Protein AF-A0ABD1YZL8-F1 (afdb_monomer_lite)

Radius of gyration: 19.8 Å; chains: 1; bounding box: 49×31×46 Å

Secondary structure (DSSP, 8-state):
-HHHHHHHHTHHHHHHHHHTT--S-SEEEE---GGGGGS-GGG-EETTTTEEHHHHSEEEE-S-HHHHHHHHHHHHHHHH-GGG--EEEEEEESS-STTPPP-HHHHHHHHHHHHHHT--EEEETTS-HHHHHHHHHH-SEEEEES-----

Structure (mmCIF, N/CA/C/O backbone):
data_AF-A0ABD1YZL8-F1
#
_entry.id   AF-A0ABD1YZL8-F1
#
loop_
_atom_site.group_PDB
_atom_site.id
_atom_site.type_symbol
_atom_site.label_atom_id
_atom_site.label_alt_id
_atom_site.label_comp_id
_atom_site.label_asym_id
_atom_site.label_entity_id
_atom_site.label_seq_id
_atom_site.pdbx_PDB_ins_code
_atom_site.Cartn_x
_atom_site.Cartn_y
_atom_site.Cartn_z
_atom_site.occupancy
_atom_site.B_iso_or_equiv
_atom_site.auth_seq_id
_atom_site.auth_comp_id
_atom_site.auth_asym_id
_atom_site.auth_atom_id
_atom_site.pdbx_PDB_model_num
ATOM 1 N N . MET A 1 1 ? 2.917 -6.423 23.281 1.00 80.50 1 MET A N 1
ATOM 2 C CA . MET A 1 1 ? 3.261 -5.092 22.723 1.00 80.50 1 MET A CA 1
ATOM 3 C C . MET A 1 1 ? 2.161 -4.547 21.812 1.00 80.50 1 MET A C 1
ATOM 5 O O . MET A 1 1 ? 1.632 -3.489 22.121 1.00 80.50 1 MET A O 1
ATOM 9 N N . LEU A 1 2 ? 1.766 -5.248 20.737 1.00 86.62 2 LEU A N 1
ATOM 10 C CA . LEU A 1 2 ? 0.727 -4.754 19.812 1.00 86.62 2 LEU A CA 1
ATOM 11 C C . LEU A 1 2 ? -0.663 -4.626 20.454 1.00 86.62 2 LEU A C 1
ATOM 13 O O . LEU A 1 2 ? -1.352 -3.649 20.176 1.00 86.62 2 LEU A O 1
ATOM 17 N N . THR A 1 3 ? -1.043 -5.517 21.379 1.00 91.12 3 THR A N 1
ATOM 18 C CA . THR A 1 3 ? -2.280 -5.328 22.155 1.00 91.12 3 THR A CA 1
ATOM 19 C C . THR A 1 3 ? -2.231 -4.071 23.021 1.00 91.12 3 THR A C 1
ATOM 21 O O . THR A 1 3 ? -3.179 -3.295 23.067 1.00 91.12 3 THR A O 1
ATOM 24 N N . THR A 1 4 ? -1.106 -3.827 23.698 1.00 93.75 4 THR A N 1
ATOM 25 C CA . THR A 1 4 ? -0.925 -2.631 24.529 1.00 93.75 4 THR A CA 1
ATOM 26 C C . THR A 1 4 ? -1.099 -1.367 23.690 1.00 93.75 4 THR A C 1
ATOM 28 O O . THR A 1 4 ? -1.821 -0.459 24.090 1.00 93.75 4 THR A O 1
ATOM 31 N N . LEU A 1 5 ? -0.510 -1.336 22.490 1.00 94.00 5 LEU A N 1
ATOM 32 C CA . LEU A 1 5 ? -0.675 -0.228 21.549 1.00 94.00 5 LEU A CA 1
ATOM 33 C C . LEU A 1 5 ? -2.118 -0.099 21.046 1.00 94.00 5 LEU A C 1
ATOM 35 O O . LEU A 1 5 ? -2.614 1.018 20.951 1.00 94.00 5 LEU A O 1
ATOM 39 N N . HIS A 1 6 ? -2.826 -1.203 20.791 1.00 95.00 6 HIS A N 1
ATOM 40 C CA . HIS A 1 6 ? -4.254 -1.153 20.464 1.00 95.00 6 HIS A CA 1
ATOM 41 C C . HIS A 1 6 ? -5.067 -0.505 21.600 1.00 95.00 6 HIS A C 1
ATOM 43 O O . HIS A 1 6 ? -5.866 0.404 21.361 1.00 95.00 6 HIS A O 1
ATOM 49 N N . THR A 1 7 ? -4.824 -0.914 22.847 1.00 94.62 7 THR A N 1
ATOM 50 C CA . THR A 1 7 ? -5.496 -0.359 24.031 1.00 94.62 7 THR A CA 1
ATOM 51 C C . THR A 1 7 ? -5.186 1.121 24.237 1.00 94.62 7 THR A C 1
ATOM 53 O O . THR A 1 7 ? -6.069 1.864 24.650 1.00 94.62 7 THR A O 1
ATOM 56 N N . LEU A 1 8 ? -3.967 1.566 23.934 1.00 94.25 8 LEU A N 1
ATOM 57 C CA . LEU A 1 8 ? -3.575 2.969 24.088 1.00 94.25 8 LEU A CA 1
ATOM 58 C C . LEU A 1 8 ? -4.061 3.861 22.939 1.00 94.25 8 LEU A C 1
ATOM 60 O O . LEU A 1 8 ? -4.413 5.012 23.174 1.00 94.25 8 LEU A O 1
ATOM 64 N N . LEU A 1 9 ? -4.074 3.357 21.703 1.00 93.75 9 LEU A N 1
ATOM 65 C CA . LEU A 1 9 ? -4.285 4.183 20.507 1.00 93.75 9 LEU A CA 1
ATOM 66 C C . LEU A 1 9 ? -5.695 4.052 19.924 1.00 93.75 9 LEU A C 1
ATOM 68 O O . LEU A 1 9 ? -6.264 5.035 19.457 1.00 93.75 9 LEU A O 1
ATOM 72 N N . VAL A 1 10 ? -6.273 2.849 19.939 1.00 93.69 10 VAL A N 1
ATOM 73 C CA . VAL A 1 10 ? -7.535 2.553 19.240 1.00 93.69 10 VAL A CA 1
ATOM 74 C C . VAL A 1 10 ? -8.722 2.591 20.193 1.00 93.69 10 VAL A C 1
ATOM 76 O O . VAL A 1 10 ? -9.759 3.162 19.855 1.00 93.69 10 VAL A O 1
ATOM 79 N N . LYS A 1 11 ? -8.590 2.023 21.399 1.00 92.75 11 LYS A N 1
ATOM 80 C CA . LYS A 1 11 ? -9.693 1.978 22.374 1.00 92.75 11 LYS A CA 1
ATOM 81 C C . LYS A 1 11 ? -10.217 3.377 22.753 1.00 92.75 11 LYS A C 1
ATOM 83 O O . LYS A 1 11 ? -11.427 3.573 22.630 1.00 92.75 11 LYS A O 1
ATOM 88 N N . PRO A 1 12 ? -9.374 4.374 23.095 1.00 94.69 12 PRO A N 1
ATOM 89 C CA . PRO A 1 12 ? -9.865 5.707 23.453 1.00 94.69 12 PRO A CA 1
ATOM 90 C C . PRO A 1 12 ? -10.543 6.404 22.270 1.00 94.69 12 PRO A C 1
ATOM 92 O O . PRO A 1 12 ? -11.559 7.077 22.437 1.00 94.69 12 PRO A O 1
ATOM 95 N N . ALA A 1 13 ? -10.030 6.194 21.054 1.00 93.50 13 ALA A N 1
ATOM 96 C CA . ALA A 1 13 ? -10.638 6.721 19.839 1.00 93.50 13 ALA A CA 1
ATOM 97 C C . ALA A 1 13 ? -12.008 6.079 19.563 1.00 93.50 13 ALA A C 1
ATOM 99 O O . ALA A 1 13 ? -12.971 6.795 19.301 1.00 93.50 13 ALA A O 1
ATOM 100 N N . LYS A 1 14 ? -12.137 4.747 19.686 1.00 91.75 14 LYS A N 1
ATOM 101 C CA . LYS A 1 14 ? -13.424 4.031 19.572 1.00 91.75 14 LYS A CA 1
ATOM 102 C C . LYS A 1 14 ? -14.437 4.558 20.599 1.00 91.75 14 LYS A C 1
ATOM 104 O O . LYS A 1 14 ? -15.598 4.772 20.258 1.00 91.75 14 LYS A O 1
ATOM 109 N N . GLU A 1 15 ? -14.015 4.780 21.842 1.00 93.25 15 GLU A N 1
ATOM 110 C CA . GLU A 1 15 ? -14.869 5.334 22.902 1.00 93.25 15 GLU A CA 1
ATOM 111 C C . GLU A 1 15 ? -15.305 6.775 22.610 1.00 93.25 15 GLU A C 1
ATOM 113 O O . GLU A 1 15 ? -16.480 7.104 22.774 1.00 93.25 15 GLU A O 1
ATOM 118 N N . PHE A 1 16 ? -14.395 7.625 22.129 1.00 94.69 16 PHE A N 1
ATOM 119 C CA . PHE A 1 16 ? -14.720 8.987 21.704 1.00 94.69 16 PHE A CA 1
ATOM 120 C C . PHE A 1 16 ? -15.713 9.004 20.534 1.00 94.69 16 PHE A C 1
ATOM 122 O O . PHE A 1 16 ? -16.718 9.709 20.593 1.00 94.69 16 PHE A O 1
ATOM 129 N N . LEU A 1 17 ? -15.485 8.179 19.507 1.00 93.56 17 LEU A N 1
ATOM 130 C CA . LEU A 1 17 ? -16.375 8.057 18.348 1.00 93.56 17 LEU A CA 1
ATOM 131 C C . LEU A 1 17 ? -17.792 7.634 18.758 1.00 93.56 17 LEU A C 1
ATOM 133 O O . LEU A 1 17 ? -18.766 8.234 18.304 1.00 93.56 17 LEU A O 1
ATOM 137 N N . LYS A 1 18 ? -17.915 6.675 19.685 1.00 93.31 18 LYS A N 1
ATOM 138 C CA . LYS A 1 18 ? -19.215 6.269 20.244 1.00 93.31 18 LYS A CA 1
ATOM 139 C C . LYS A 1 18 ? -19.941 7.436 20.918 1.00 93.31 18 LYS A C 1
ATOM 141 O O . LYS A 1 18 ? -21.145 7.582 20.725 1.00 93.31 18 LYS A O 1
ATOM 146 N N . LYS A 1 19 ? -19.226 8.287 21.667 1.00 94.56 19 LYS A N 1
ATOM 147 C CA . LYS A 1 19 ? -19.813 9.460 22.348 1.00 94.56 19 LYS A CA 1
ATOM 148 C C . LYS A 1 19 ? -20.389 10.490 21.375 1.00 94.56 19 LYS A C 1
ATOM 150 O O . LYS A 1 19 ? -21.365 11.144 21.715 1.00 94.56 19 LYS A O 1
ATOM 155 N N . ILE A 1 20 ? -19.818 10.613 20.178 1.00 94.75 20 ILE A N 1
ATOM 156 C CA . ILE A 1 20 ? -20.311 11.521 19.128 1.00 94.75 20 ILE A CA 1
ATOM 157 C C . ILE A 1 20 ? -21.277 10.838 18.141 1.00 94.75 20 ILE A C 1
ATOM 159 O O . ILE A 1 20 ? -21.553 11.379 17.075 1.00 94.75 20 ILE A O 1
ATOM 163 N N . GLY A 1 21 ? -21.784 9.645 18.474 1.00 92.50 21 GLY A N 1
ATOM 164 C CA . GLY A 1 21 ? -22.789 8.927 17.681 1.00 92.50 21 GLY A CA 1
ATOM 165 C C . GLY A 1 21 ? -22.237 8.110 16.508 1.00 92.50 21 GLY A C 1
ATOM 166 O O . GLY A 1 21 ? -23.010 7.519 15.757 1.00 92.50 21 GLY A O 1
ATOM 167 N N . VAL A 1 22 ? -20.914 8.022 16.348 1.00 90.31 22 VAL A N 1
ATOM 168 C CA . VAL A 1 22 ? -20.293 7.190 15.311 1.00 90.31 22 VAL A CA 1
ATOM 169 C C . VAL A 1 22 ? -20.150 5.766 15.835 1.00 90.31 22 VAL A C 1
ATOM 171 O O . VAL A 1 22 ? -19.302 5.461 16.676 1.00 90.31 22 VAL A O 1
ATOM 174 N N . THR A 1 23 ? -20.981 4.871 15.309 1.00 81.88 23 THR A N 1
ATOM 175 C CA . THR A 1 23 ? -20.928 3.439 15.604 1.00 81.88 23 THR A CA 1
ATOM 176 C C . THR A 1 23 ? -20.312 2.694 14.419 1.00 81.88 23 THR A C 1
ATOM 178 O O . THR A 1 23 ? -20.685 2.904 13.271 1.00 81.88 23 THR A O 1
ATOM 181 N N . ASN A 1 24 ? -19.321 1.843 14.698 1.00 83.06 24 ASN A N 1
ATOM 182 C CA . ASN A 1 24 ? -18.625 1.001 13.718 1.00 83.06 24 ASN A CA 1
ATOM 183 C C . ASN A 1 24 ? -17.961 1.747 12.525 1.00 83.06 24 ASN A C 1
ATOM 185 O O . ASN A 1 24 ? -18.402 1.620 11.378 1.00 83.06 24 ASN A O 1
ATOM 189 N N . PRO A 1 25 ? -16.884 2.524 12.761 1.00 86.38 25 PRO A N 1
ATOM 190 C CA . PRO A 1 25 ? -16.150 3.196 11.689 1.00 86.38 25 PRO A CA 1
ATOM 191 C C . PRO A 1 25 ? -15.537 2.184 10.707 1.00 86.38 25 PRO A C 1
ATOM 193 O O . PRO A 1 25 ? -14.725 1.346 11.094 1.00 86.38 25 PRO A O 1
ATOM 196 N N . ARG A 1 26 ? -15.891 2.297 9.419 1.00 89.81 26 ARG A N 1
ATOM 197 C CA . ARG A 1 26 ? -15.390 1.404 8.355 1.00 89.81 26 ARG A CA 1
ATOM 198 C C . ARG A 1 26 ? -13.947 1.686 7.933 1.00 89.81 26 ARG A C 1
ATOM 200 O O . ARG A 1 26 ? -13.290 0.788 7.418 1.00 89.81 26 ARG A O 1
ATOM 207 N N . ASN A 1 27 ? -13.475 2.916 8.145 1.00 92.69 27 ASN A N 1
ATOM 208 C CA . ASN A 1 27 ? -12.163 3.387 7.712 1.00 92.69 27 ASN A CA 1
ATOM 209 C C . ASN A 1 27 ? -11.437 4.066 8.878 1.00 92.69 27 ASN A C 1
ATOM 211 O O . ASN A 1 27 ? -11.981 4.981 9.497 1.00 92.69 27 ASN A O 1
ATOM 215 N N . TRP A 1 28 ? -10.194 3.667 9.121 1.00 94.56 28 TRP A N 1
ATOM 216 C CA . TRP A 1 28 ? -9.270 4.304 10.052 1.00 94.56 28 TRP A CA 1
ATOM 217 C C . TRP A 1 28 ? -8.110 4.898 9.272 1.00 94.56 28 TRP A C 1
ATOM 219 O O . TRP A 1 28 ? -7.493 4.203 8.472 1.00 94.56 28 TRP A O 1
ATOM 229 N N . ILE A 1 29 ? -7.791 6.169 9.507 1.00 95.44 29 ILE A N 1
ATOM 230 C CA . ILE A 1 29 ? -6.603 6.803 8.932 1.00 95.44 29 ILE A CA 1
ATOM 231 C C . ILE A 1 29 ? -5.734 7.292 10.080 1.00 95.44 29 ILE A C 1
ATOM 233 O O . ILE A 1 29 ? -6.101 8.225 10.793 1.00 95.44 29 ILE A O 1
ATOM 237 N N . PHE A 1 30 ? -4.585 6.650 10.259 1.00 95.38 30 PHE A N 1
ATOM 238 C CA . PHE A 1 30 ? -3.610 7.037 11.267 1.00 95.38 30 PHE A CA 1
ATOM 239 C C . PHE A 1 30 ? -2.665 8.093 10.710 1.00 95.38 30 PHE A C 1
ATOM 241 O O . PHE A 1 30 ? -2.216 8.014 9.567 1.00 95.38 30 PHE A O 1
ATOM 248 N N . MET A 1 31 ? -2.337 9.072 11.545 1.00 95.44 31 MET A N 1
ATOM 249 C CA . MET A 1 31 ? -1.380 10.122 11.217 1.00 95.44 31 MET A CA 1
ATOM 250 C C . MET A 1 31 ? -0.262 10.151 12.260 1.00 95.44 31 MET A C 1
ATOM 252 O O . MET A 1 31 ? -0.279 10.998 13.155 1.00 95.44 31 MET A O 1
ATOM 256 N N . PRO A 1 32 ? 0.664 9.175 12.211 1.00 93.94 32 PRO A N 1
ATOM 257 C CA . PRO A 1 32 ? 1.693 9.028 13.226 1.00 93.94 32 PRO A CA 1
ATOM 258 C C . PRO A 1 32 ? 2.736 10.146 13.152 1.00 93.94 32 PRO A C 1
ATOM 260 O O . PRO A 1 32 ? 3.047 10.665 12.080 1.00 93.94 32 PRO A O 1
ATOM 263 N N . GLN A 1 33 ? 3.334 10.461 14.300 1.00 92.00 33 GLN A N 1
ATOM 264 C CA . GLN A 1 33 ? 4.468 11.376 14.416 1.00 92.00 33 GLN A CA 1
ATOM 265 C C . GLN A 1 33 ? 5.653 10.668 15.078 1.00 92.00 33 GLN A C 1
ATOM 267 O O . GLN A 1 33 ? 5.477 9.853 15.986 1.00 92.00 33 GLN A O 1
ATOM 272 N N . GLY A 1 34 ? 6.869 10.981 14.622 1.00 91.94 34 GLY A N 1
ATOM 273 C CA . GLY A 1 34 ? 8.101 10.422 15.182 1.00 91.94 34 GLY A CA 1
ATOM 274 C C . GLY A 1 34 ? 8.137 8.892 15.123 1.00 91.94 34 GLY A C 1
ATOM 275 O O . GLY A 1 34 ? 7.843 8.289 14.089 1.00 91.94 34 GLY A O 1
ATOM 276 N N . CYS A 1 35 ? 8.465 8.260 16.251 1.00 91.25 35 CYS A N 1
ATOM 277 C CA . CYS A 1 35 ? 8.595 6.805 16.361 1.00 91.25 35 CYS A CA 1
ATOM 278 C C . CYS A 1 35 ? 7.277 6.042 16.159 1.00 91.25 35 CYS A C 1
ATOM 280 O O . CYS A 1 35 ? 7.313 4.854 15.846 1.00 91.25 35 CYS A O 1
ATOM 282 N N . LEU A 1 36 ? 6.116 6.705 16.254 1.00 92.06 36 LEU A N 1
ATOM 283 C CA . LEU A 1 36 ? 4.827 6.069 15.966 1.00 92.06 36 LEU A CA 1
ATOM 284 C C . LEU A 1 36 ? 4.699 5.659 14.492 1.00 92.06 36 LEU A C 1
ATOM 286 O O . LEU A 1 36 ? 3.851 4.835 14.164 1.00 92.06 36 LEU A O 1
ATOM 290 N N . SER A 1 37 ? 5.537 6.209 13.603 1.00 90.94 37 SER A N 1
ATOM 291 C CA . SER A 1 37 ? 5.581 5.815 12.188 1.00 90.94 37 SER A CA 1
ATOM 292 C C . SER A 1 37 ? 6.076 4.380 11.975 1.00 90.94 37 SER A C 1
ATOM 294 O O . SER A 1 37 ? 5.819 3.807 10.922 1.00 90.94 37 SER A O 1
ATOM 296 N N . LEU A 1 38 ? 6.726 3.788 12.983 1.00 92.00 38 LEU A N 1
ATOM 297 C CA . LEU A 1 38 ? 7.198 2.402 12.975 1.00 92.00 38 LEU A CA 1
ATOM 298 C C . LEU A 1 38 ? 6.116 1.399 13.401 1.00 92.00 38 LEU A C 1
ATOM 300 O O . LEU A 1 38 ? 6.343 0.191 13.356 1.00 92.00 38 LEU A O 1
ATOM 304 N N . ILE A 1 39 ? 4.951 1.873 13.858 1.00 93.94 39 ILE A N 1
ATOM 305 C CA . ILE A 1 39 ? 3.881 0.994 14.331 1.00 93.94 39 ILE A CA 1
ATOM 306 C C . ILE A 1 39 ? 3.153 0.380 13.128 1.00 93.94 39 ILE A C 1
ATOM 308 O O . ILE A 1 39 ? 2.617 1.116 12.295 1.00 93.94 39 ILE A O 1
ATOM 312 N N . PRO A 1 40 ? 3.026 -0.958 13.062 1.00 94.75 40 PRO A N 1
ATOM 313 C CA . PRO A 1 40 ? 2.197 -1.612 12.060 1.00 94.75 40 PRO A CA 1
ATOM 314 C C . PRO A 1 40 ? 0.720 -1.507 12.470 1.00 94.75 40 PRO A C 1
ATOM 316 O O . PRO A 1 40 ? 0.158 -2.443 13.034 1.00 94.75 40 PRO A O 1
ATOM 319 N N . PHE A 1 41 ? 0.084 -0.356 12.219 1.00 96.19 41 PHE A N 1
ATOM 320 C CA . PHE A 1 41 ? -1.297 -0.075 12.655 1.00 96.19 41 PHE A CA 1
ATOM 321 C C . PHE A 1 41 ? -2.307 -1.149 12.225 1.00 96.19 41 PHE A C 1
ATOM 323 O O . PHE A 1 41 ? -3.215 -1.485 12.982 1.00 96.19 41 PHE A O 1
ATOM 330 N N . HIS A 1 42 ? -2.114 -1.736 11.042 1.00 96.12 42 HIS A N 1
ATOM 331 C CA . HIS A 1 42 ? -2.910 -2.851 10.521 1.00 96.12 42 HIS A CA 1
ATOM 332 C C . HIS A 1 42 ? -2.892 -4.086 11.432 1.00 96.12 42 HIS A C 1
ATOM 334 O O . HIS A 1 42 ? -3.904 -4.772 11.548 1.00 96.12 42 HIS A O 1
ATOM 340 N N . ALA A 1 43 ? -1.761 -4.340 12.094 1.00 96.81 43 ALA A N 1
ATOM 341 C CA . ALA A 1 43 ? -1.519 -5.494 12.958 1.00 96.81 43 ALA A CA 1
ATOM 342 C C . ALA A 1 43 ? -1.806 -5.212 14.445 1.00 96.81 43 ALA A C 1
ATOM 344 O O . ALA A 1 43 ? -1.473 -6.026 15.308 1.00 96.81 43 ALA A O 1
ATOM 345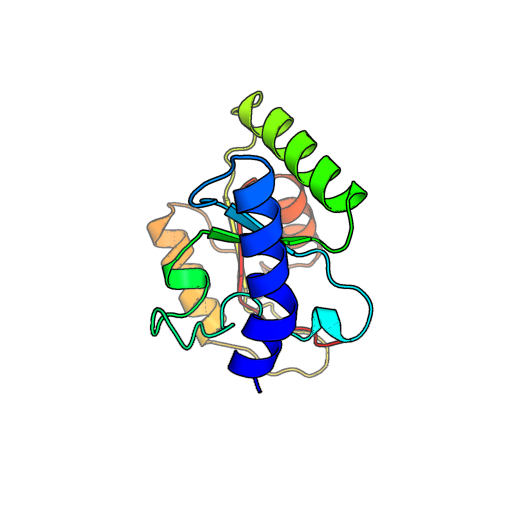 N N . LEU A 1 44 ? -2.410 -4.066 14.781 1.00 96.12 44 LEU A N 1
ATOM 346 C CA . LEU A 1 44 ? -2.875 -3.819 16.145 1.00 96.12 44 LEU A CA 1
ATOM 347 C C . LEU A 1 44 ? -3.966 -4.829 16.501 1.00 96.12 44 LEU A C 1
ATOM 349 O O . LEU A 1 44 ? -4.956 -4.952 15.783 1.00 96.12 44 LEU A O 1
ATOM 353 N N . TYR A 1 45 ? -3.764 -5.552 17.600 1.00 95.94 45 TYR A N 1
ATOM 354 C CA . TYR A 1 45 ? -4.620 -6.664 17.998 1.00 95.94 45 TYR A CA 1
ATOM 355 C C . TYR A 1 45 ? -5.606 -6.242 19.088 1.00 95.94 45 TYR A C 1
ATOM 357 O O . TYR A 1 45 ? -5.205 -5.756 20.149 1.00 95.94 45 TYR A O 1
ATOM 365 N N . ASP A 1 46 ? -6.894 -6.437 18.822 1.00 94.25 46 ASP A N 1
ATOM 366 C CA . ASP A 1 46 ? -7.978 -6.222 19.772 1.00 94.25 46 ASP A CA 1
ATOM 367 C C . ASP A 1 46 ? -8.175 -7.486 20.617 1.00 94.25 46 ASP A C 1
ATOM 369 O O . ASP A 1 46 ? -8.688 -8.499 20.143 1.00 94.25 46 ASP A O 1
ATOM 373 N N . GLU A 1 47 ?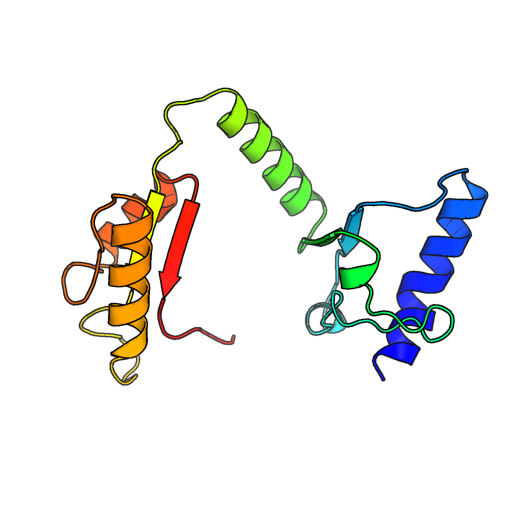 -7.762 -7.443 21.883 1.00 91.94 47 GLU A N 1
ATOM 374 C CA . GLU A 1 47 ? -7.854 -8.600 22.779 1.00 91.94 47 GLU A CA 1
ATOM 375 C C . GLU A 1 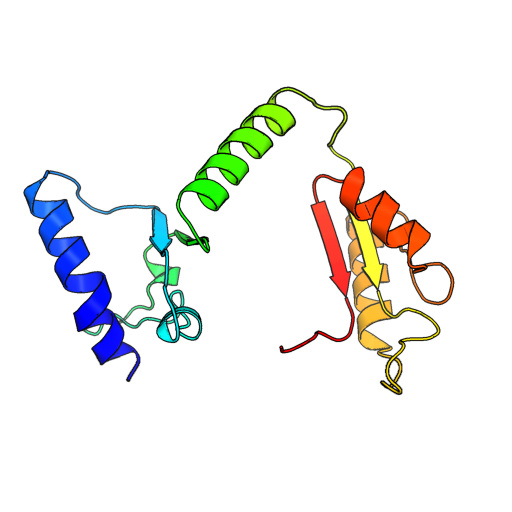47 ? -9.285 -8.980 23.175 1.00 91.94 47 GLU A C 1
ATOM 377 O O . GLU A 1 47 ? -9.490 -10.121 23.604 1.00 91.94 47 GLU A O 1
ATOM 382 N N . VAL A 1 48 ? -10.245 -8.058 23.036 1.00 90.19 48 VAL A N 1
ATOM 383 C CA . VAL A 1 48 ? -11.663 -8.292 23.347 1.00 90.19 48 VAL A CA 1
ATOM 384 C C . VAL A 1 48 ? -12.327 -9.015 22.182 1.00 90.19 48 VAL A C 1
ATOM 386 O O . VAL A 1 48 ? -12.914 -10.075 22.363 1.00 90.19 48 VAL A O 1
ATOM 389 N N . GLU A 1 49 ? -12.164 -8.476 20.975 1.00 90.38 49 GLU A N 1
ATOM 390 C CA . GLU A 1 49 ? -12.755 -9.027 19.746 1.00 90.38 49 GLU A CA 1
ATOM 391 C C . GLU A 1 49 ? -11.934 -10.177 19.142 1.00 90.38 49 GLU A C 1
ATOM 393 O O . GLU A 1 49 ? -12.370 -10.818 18.187 1.00 90.38 49 GLU A O 1
ATOM 398 N N . LYS A 1 50 ? -10.730 -10.421 19.674 1.00 94.88 50 LYS A N 1
ATOM 399 C CA . LYS A 1 50 ? -9.755 -11.416 19.203 1.00 94.88 50 LYS A CA 1
ATOM 400 C C . LYS A 1 50 ? -9.376 -11.270 17.725 1.00 94.88 50 LYS A C 1
ATOM 402 O O . LYS A 1 50 ? -9.088 -12.266 17.066 1.00 94.88 50 LYS A O 1
ATOM 407 N N . LYS A 1 51 ? -9.335 -10.036 17.217 1.00 95.06 51 LYS A N 1
ATOM 408 C CA . LYS A 1 51 ? -9.070 -9.711 15.804 1.00 95.06 51 LYS A CA 1
ATOM 409 C C . LYS A 1 51 ? -8.032 -8.607 15.655 1.00 95.06 51 LYS A C 1
ATOM 411 O O . LYS A 1 51 ? -7.938 -7.714 16.497 1.00 95.06 51 LYS A O 1
ATOM 416 N N . PHE A 1 52 ? -7.287 -8.633 14.559 1.00 95.81 52 PHE A N 1
ATOM 417 C CA . PHE A 1 52 ? -6.456 -7.520 14.120 1.00 95.81 52 PHE A CA 1
ATOM 418 C C . PHE A 1 52 ? -7.311 -6.389 13.548 1.00 95.81 52 PHE A C 1
ATOM 420 O O . PHE A 1 52 ? -8.396 -6.609 13.007 1.00 95.81 52 PHE A O 1
ATOM 427 N N . LEU A 1 53 ? -6.804 -5.158 13.612 1.00 94.69 53 LEU A N 1
ATOM 428 C CA . LEU A 1 53 ? -7.536 -3.987 13.137 1.00 94.69 53 LEU A CA 1
ATOM 429 C C . LEU A 1 53 ? -7.880 -4.072 11.640 1.00 94.69 53 LEU A C 1
ATOM 431 O O . LEU A 1 53 ? -8.972 -3.663 11.248 1.00 94.69 53 LEU A O 1
ATOM 435 N N . ILE A 1 54 ? -6.995 -4.655 10.822 1.00 95.56 54 ILE A N 1
ATOM 436 C CA . ILE A 1 54 ? -7.239 -4.878 9.386 1.00 95.56 54 ILE A CA 1
ATOM 437 C C . ILE A 1 54 ? -8.419 -5.825 9.105 1.00 95.56 54 ILE A C 1
ATOM 439 O O . ILE A 1 54 ? -9.050 -5.723 8.058 1.00 95.56 54 ILE A O 1
ATOM 443 N N . GLU A 1 55 ? -8.754 -6.719 10.038 1.00 94.88 55 GLU A N 1
ATOM 444 C CA . GLU A 1 55 ? -9.906 -7.623 9.914 1.00 94.88 55 GLU A CA 1
ATOM 445 C C . GLU A 1 55 ? -11.225 -6.936 10.292 1.00 94.88 55 GLU A C 1
ATOM 447 O O . GLU A 1 55 ? -12.307 -7.435 9.985 1.00 94.88 55 GLU A O 1
ATOM 452 N N . GLN A 1 56 ? -11.147 -5.802 10.992 1.00 92.25 56 GLN A N 1
ATOM 453 C CA . GLN A 1 56 ? -12.306 -5.055 11.477 1.00 92.25 56 GLN A CA 1
ATOM 454 C C . GLN A 1 56 ? -12.679 -3.892 10.550 1.00 92.25 56 GLN A C 1
ATOM 456 O O . GLN A 1 56 ? -13.857 -3.556 10.431 1.00 92.25 56 GLN A O 1
ATOM 461 N N . ALA A 1 57 ? -11.688 -3.246 9.931 1.00 93.19 57 ALA A N 1
ATOM 462 C CA . ALA A 1 57 ? -11.879 -2.033 9.146 1.00 93.19 57 ALA A CA 1
ATOM 463 C C . ALA A 1 57 ? -10.745 -1.813 8.134 1.00 93.19 57 ALA A C 1
ATOM 465 O O . ALA A 1 57 ? -9.642 -2.338 8.280 1.00 93.19 57 ALA A O 1
ATOM 466 N N . ALA A 1 58 ? -10.989 -0.964 7.134 1.00 95.62 58 ALA A N 1
ATOM 467 C CA . ALA A 1 58 ? -9.927 -0.498 6.254 1.00 95.62 58 ALA A CA 1
ATOM 468 C C . ALA A 1 58 ? -8.992 0.442 7.026 1.00 95.62 58 ALA A C 1
ATOM 470 O O . ALA A 1 58 ? -9.442 1.401 7.657 1.00 95.62 58 ALA A O 1
ATOM 471 N N . VAL A 1 59 ? -7.687 0.183 6.961 1.00 95.81 59 VAL A N 1
ATOM 472 C CA . VAL A 1 59 ? -6.670 0.955 7.683 1.00 95.81 59 VAL A CA 1
ATOM 473 C C . VAL A 1 59 ? -5.748 1.652 6.688 1.00 95.81 59 VAL A C 1
ATOM 475 O O . VAL A 1 59 ? -5.108 1.014 5.854 1.00 95.81 59 VAL A O 1
ATOM 478 N N . GLY A 1 60 ? -5.672 2.974 6.788 1.00 95.25 60 GLY A N 1
ATOM 479 C CA . GLY A 1 60 ? -4.748 3.831 6.059 1.00 95.25 60 GLY A CA 1
ATOM 480 C C . GLY A 1 60 ? -3.781 4.538 7.002 1.00 95.25 60 GLY A C 1
ATOM 481 O O . GLY A 1 60 ? -4.057 4.724 8.188 1.00 95.25 60 GLY A O 1
ATOM 482 N N . VAL A 1 61 ? -2.644 4.966 6.460 1.00 95.44 61 VAL A N 1
ATOM 483 C CA . VAL A 1 61 ? -1.662 5.790 7.167 1.00 95.44 61 VAL A CA 1
ATOM 484 C C . VAL A 1 61 ? -1.311 6.974 6.275 1.00 95.44 61 VAL A C 1
ATOM 486 O O . VAL A 1 61 ? -1.045 6.798 5.088 1.00 95.44 61 VAL A O 1
ATOM 489 N N . ALA A 1 62 ? -1.318 8.179 6.834 1.00 95.62 62 ALA A N 1
ATOM 490 C CA . ALA A 1 62 ? -0.911 9.392 6.139 1.00 95.62 62 ALA A CA 1
ATOM 491 C C . ALA A 1 62 ? 0.119 10.155 6.983 1.00 95.62 62 ALA A C 1
ATOM 493 O O . ALA A 1 62 ? -0.064 10.290 8.188 1.00 95.62 62 ALA A O 1
ATOM 494 N N . PRO A 1 63 ? 1.184 10.715 6.386 1.00 93.31 63 PRO A N 1
ATOM 495 C CA . PRO A 1 63 ? 2.226 11.400 7.156 1.00 93.31 63 PRO A CA 1
ATOM 496 C C . PRO A 1 63 ? 1.773 12.763 7.706 1.00 93.31 63 PRO A C 1
ATOM 498 O O . PRO A 1 63 ? 2.420 13.329 8.579 1.00 93.31 63 PRO A O 1
ATOM 501 N N . SER A 1 64 ? 0.691 13.341 7.170 1.00 93.50 64 SER A N 1
ATOM 502 C CA . SER A 1 64 ? 0.114 14.607 7.637 1.00 93.50 64 SER A CA 1
ATOM 503 C C . SER A 1 64 ? -1.294 14.826 7.077 1.00 93.50 64 SER A C 1
ATOM 505 O O . SER A 1 64 ? -1.690 14.191 6.096 1.00 93.50 64 SER A O 1
ATOM 507 N N . PHE A 1 65 ? -2.022 15.797 7.642 1.00 92.81 65 PHE A N 1
ATOM 508 C CA . PHE A 1 65 ? -3.354 16.168 7.156 1.00 92.81 65 PHE A CA 1
ATOM 509 C C . PHE A 1 65 ? -3.277 16.732 5.737 1.00 92.81 65 PHE A C 1
ATOM 511 O O . PHE A 1 65 ? -4.105 16.430 4.885 1.00 92.81 65 PHE A O 1
ATOM 518 N N . ARG A 1 66 ? -2.230 17.518 5.458 1.00 94.69 66 ARG A N 1
ATOM 519 C CA . ARG A 1 66 ? -1.980 18.089 4.132 1.00 94.69 66 ARG A CA 1
ATOM 520 C C . ARG A 1 66 ? -1.727 17.003 3.089 1.00 94.69 66 ARG A C 1
ATOM 522 O O . ARG A 1 66 ? -2.250 17.097 1.983 1.00 94.69 66 ARG A O 1
ATOM 529 N N . ALA A 1 67 ? -0.951 15.974 3.433 1.00 94.81 67 ALA A N 1
ATOM 530 C CA . ALA A 1 67 ? -0.736 14.836 2.545 1.00 94.81 67 ALA A CA 1
ATOM 531 C C . ALA A 1 67 ? -2.050 14.092 2.272 1.00 94.81 67 ALA A C 1
ATOM 533 O O . ALA A 1 67 ? -2.364 13.834 1.114 1.00 94.81 67 ALA A O 1
ATOM 534 N N . LEU A 1 68 ? -2.854 13.842 3.311 1.00 95.12 68 LEU A N 1
ATOM 535 C CA . LEU A 1 68 ? -4.167 13.211 3.171 1.00 95.12 68 LEU A CA 1
ATOM 536 C C . LEU A 1 68 ? -5.118 14.033 2.284 1.00 95.12 68 LEU A C 1
ATOM 538 O O . LEU A 1 68 ? -5.740 13.494 1.371 1.00 95.12 68 LEU A O 1
ATOM 542 N N . HIS A 1 69 ? -5.187 15.349 2.498 1.00 95.50 69 HIS A N 1
ATOM 543 C CA . HIS A 1 69 ? -5.980 16.253 1.666 1.00 95.50 69 HIS A CA 1
ATOM 544 C C . HIS A 1 69 ? -5.532 16.211 0.196 1.00 95.50 69 HIS A C 1
ATOM 546 O O . HIS A 1 69 ? -6.364 16.092 -0.702 1.00 95.50 69 HIS A O 1
ATOM 552 N N . ASN A 1 70 ? -4.218 16.223 -0.057 1.00 94.69 70 ASN A N 1
ATOM 553 C CA . ASN A 1 70 ? -3.672 16.086 -1.407 1.00 94.69 70 ASN A CA 1
ATOM 554 C C . ASN A 1 70 ? -4.039 14.741 -2.055 1.00 94.69 70 ASN A C 1
ATOM 556 O O . ASN A 1 70 ? -4.281 14.704 -3.262 1.00 94.69 70 ASN A O 1
ATOM 560 N N . CYS A 1 71 ? -4.093 13.648 -1.285 1.00 92.62 71 CYS A N 1
ATOM 561 C CA . CYS A 1 71 ? -4.557 12.350 -1.780 1.00 92.62 71 CYS A CA 1
ATOM 562 C C . CYS A 1 71 ? -6.018 12.421 -2.238 1.00 92.62 71 CYS A C 1
ATOM 564 O O . CYS A 1 71 ? -6.313 12.012 -3.360 1.00 92.62 71 CYS A O 1
ATOM 566 N N . PHE A 1 72 ? -6.915 12.999 -1.431 1.00 93.12 72 PHE A N 1
ATOM 567 C CA . PHE A 1 72 ? -8.321 13.169 -1.818 1.00 93.12 72 PHE A CA 1
ATOM 568 C C . PHE A 1 72 ? -8.489 14.071 -3.042 1.00 93.12 72 PHE A C 1
ATOM 570 O O . PHE A 1 72 ? -9.246 13.739 -3.953 1.00 93.12 72 PHE A O 1
ATOM 577 N N . TYR A 1 73 ? -7.741 15.172 -3.107 1.00 91.94 73 TYR A N 1
ATOM 578 C CA . TYR A 1 73 ? -7.767 16.070 -4.257 1.00 91.94 73 TYR A CA 1
ATOM 579 C C . TYR A 1 73 ? -7.302 15.372 -5.546 1.00 91.94 73 TYR A C 1
ATOM 581 O O . TYR A 1 73 ? -7.964 15.463 -6.580 1.00 91.94 73 TYR A O 1
ATOM 589 N N . ARG A 1 74 ? -6.198 14.612 -5.486 1.00 87.06 74 ARG A N 1
ATOM 590 C CA . ARG A 1 74 ? -5.708 13.831 -6.635 1.00 87.06 74 ARG A CA 1
ATOM 591 C C . ARG A 1 74 ? -6.691 12.744 -7.055 1.00 87.06 74 ARG A C 1
ATOM 593 O O . ARG A 1 74 ? -6.903 12.571 -8.250 1.00 87.06 74 ARG A O 1
ATOM 600 N N . GLN A 1 75 ? -7.303 12.048 -6.099 1.00 87.19 75 GLN A N 1
ATOM 601 C CA . GLN A 1 75 ? -8.328 11.044 -6.380 1.00 87.19 75 GLN A CA 1
ATOM 602 C C . GLN A 1 75 ? -9.502 11.665 -7.147 1.00 87.19 75 GLN A C 1
ATOM 604 O O . GLN A 1 75 ? -9.882 11.164 -8.203 1.00 87.19 75 GLN A O 1
ATOM 609 N N . TRP A 1 76 ? -10.000 12.81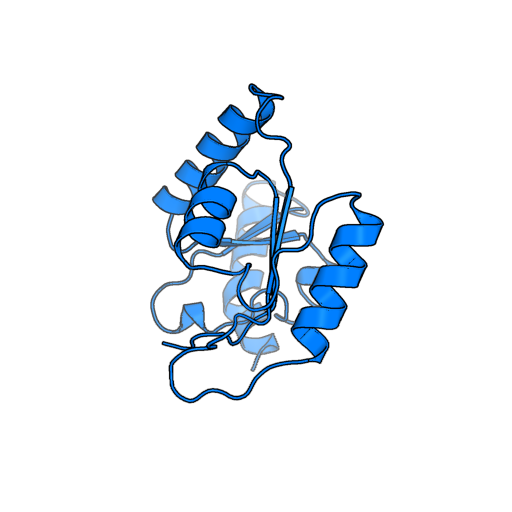0 -6.675 1.00 89.00 76 TRP A N 1
ATOM 610 C CA . TRP A 1 76 ? -11.078 13.545 -7.333 1.00 89.00 76 TRP A CA 1
ATOM 611 C C . TRP A 1 76 ? -10.725 13.956 -8.773 1.00 89.00 76 TRP A C 1
ATOM 613 O O . TRP A 1 76 ? -11.530 13.754 -9.682 1.00 89.00 76 TRP A O 1
ATOM 623 N N . LEU A 1 77 ? -9.508 14.463 -9.013 1.00 84.88 77 LEU A N 1
ATOM 624 C CA . LEU A 1 77 ? -9.034 14.787 -10.367 1.00 84.88 77 LEU A CA 1
ATOM 625 C C . LEU A 1 77 ? -8.966 13.551 -11.281 1.00 84.88 77 LEU A C 1
ATOM 627 O O . LEU A 1 77 ? -9.389 13.612 -12.439 1.00 84.88 77 LEU A O 1
ATOM 631 N N . CYS A 1 78 ? -8.453 12.430 -10.765 1.00 79.69 78 CYS A N 1
ATOM 632 C CA . CYS A 1 78 ? -8.361 11.169 -11.501 1.00 79.69 78 CYS A CA 1
ATOM 633 C C . CYS A 1 78 ? -9.739 10.606 -11.868 1.00 79.69 78 CYS A C 1
ATOM 635 O O . CYS A 1 78 ? -9.910 10.090 -12.972 1.00 79.69 78 CYS A O 1
ATOM 637 N N . ASP A 1 79 ? -10.731 10.725 -10.985 1.00 83.44 79 ASP A N 1
ATOM 638 C CA . ASP A 1 79 ? -12.089 10.241 -11.254 1.00 83.44 79 ASP A CA 1
ATOM 639 C C . ASP A 1 79 ? -12.815 11.088 -12.310 1.00 83.44 79 ASP A C 1
ATOM 641 O O . ASP A 1 79 ? -13.679 10.583 -13.027 1.00 83.44 79 ASP A O 1
ATOM 645 N N . LYS A 1 80 ? -12.423 12.358 -12.470 1.00 82.81 80 LYS A N 1
ATOM 646 C CA . LYS A 1 80 ? -12.919 13.246 -13.533 1.00 82.81 80 LYS A CA 1
ATOM 647 C C . LYS A 1 80 ? -12.186 13.092 -14.870 1.00 82.81 80 LYS A C 1
ATOM 649 O O . LYS A 1 80 ? -12.694 13.573 -15.879 1.00 82.81 80 LYS A O 1
ATOM 654 N N . SER A 1 81 ? -11.034 12.418 -14.901 1.00 73.00 81 SER A N 1
ATOM 655 C CA . SER A 1 81 ? -10.184 12.292 -16.095 1.00 73.00 81 SER A CA 1
ATOM 656 C C . SER A 1 81 ? -9.944 10.824 -16.477 1.00 73.00 81 SER A C 1
ATOM 658 O O . SER A 1 81 ? -8.960 10.222 -16.036 1.00 73.00 81 SER A O 1
ATOM 660 N N . PRO A 1 82 ? -10.771 10.233 -17.366 1.00 64.94 82 PRO A N 1
ATOM 661 C CA . PRO A 1 82 ? -10.604 8.849 -17.830 1.00 64.94 82 PRO A CA 1
ATOM 662 C C . PRO A 1 82 ? -9.240 8.576 -18.483 1.00 64.94 82 PRO A C 1
ATOM 664 O O . PRO A 1 82 ? -8.770 7.438 -18.483 1.00 64.94 82 PRO A O 1
ATOM 667 N N . ALA A 1 83 ? -8.588 9.622 -19.003 1.00 63.25 83 ALA A N 1
ATOM 668 C CA . ALA A 1 83 ? -7.290 9.567 -19.673 1.00 63.25 83 ALA A CA 1
ATOM 669 C C . ALA A 1 83 ? -6.130 9.072 -18.783 1.00 63.25 83 ALA A C 1
ATOM 671 O O . ALA A 1 83 ? -5.087 8.684 -19.307 1.00 63.25 83 ALA A O 1
ATOM 672 N N . LEU A 1 84 ? -6.299 9.041 -17.454 1.00 61.44 84 LEU A N 1
ATOM 673 C CA . LEU A 1 84 ? -5.265 8.598 -16.510 1.00 61.44 84 LEU A CA 1
ATOM 674 C C . LEU A 1 84 ? -5.299 7.094 -16.194 1.00 61.44 84 LEU A C 1
ATOM 676 O O . LEU A 1 84 ? -4.574 6.646 -15.321 1.00 61.44 84 LEU A O 1
ATOM 680 N N . ARG A 1 85 ? -6.080 6.265 -16.897 1.00 68.88 85 ARG A N 1
ATOM 681 C CA . ARG A 1 85 ? -6.187 4.812 -16.622 1.00 68.88 85 ARG A CA 1
ATOM 682 C C . ARG A 1 85 ? -4.953 3.962 -16.979 1.00 68.88 85 ARG A C 1
ATOM 684 O O . ARG A 1 85 ? -5.049 2.740 -16.972 1.00 68.88 85 ARG A O 1
ATOM 691 N N . LYS A 1 86 ? -3.803 4.567 -17.285 1.00 87.00 86 LYS A N 1
ATOM 692 C CA . LYS A 1 86 ? -2.584 3.818 -17.623 1.00 87.00 86 LYS A CA 1
ATOM 693 C C . LYS A 1 86 ? -2.039 3.083 -16.399 1.00 87.00 86 LYS A C 1
ATOM 695 O O . LYS A 1 86 ? -2.035 3.631 -15.292 1.00 87.00 86 LYS A O 1
ATOM 700 N N . ILE A 1 87 ? -1.585 1.856 -16.628 1.00 93.94 87 ILE A N 1
ATOM 701 C CA . ILE A 1 87 ? -0.886 1.017 -15.659 1.00 93.94 87 ILE A CA 1
ATOM 702 C C . ILE A 1 87 ? 0.573 0.941 -16.102 1.00 93.94 87 ILE A C 1
ATOM 704 O O . ILE A 1 87 ? 0.845 0.777 -17.290 1.00 93.94 87 ILE A O 1
ATOM 708 N N . PHE A 1 88 ? 1.496 1.076 -15.157 1.00 96.62 88 PHE A N 1
ATOM 709 C CA . PHE A 1 88 ? 2.926 0.915 -15.396 1.00 96.62 88 PHE A CA 1
ATOM 710 C C . PHE A 1 88 ? 3.477 -0.162 -14.467 1.00 96.62 88 PHE A C 1
ATOM 712 O O . PHE A 1 88 ? 3.266 -0.105 -13.256 1.00 96.62 88 PHE A O 1
ATOM 719 N N . VAL A 1 89 ? 4.169 -1.142 -15.039 1.00 98.00 89 VAL A N 1
ATOM 720 C CA . VAL A 1 89 ? 4.727 -2.286 -14.316 1.00 98.00 89 VAL A CA 1
ATOM 721 C C . VAL A 1 89 ? 6.211 -2.340 -14.644 1.00 98.00 89 VAL A C 1
ATOM 723 O O . VAL A 1 89 ? 6.583 -2.420 -15.815 1.00 98.00 89 VAL A O 1
ATOM 726 N N . ALA A 1 90 ? 7.063 -2.245 -13.626 1.00 97.81 90 ALA A N 1
ATOM 727 C CA . ALA A 1 90 ? 8.505 -2.275 -13.820 1.00 97.81 90 ALA A CA 1
ATOM 728 C C . ALA A 1 90 ? 9.242 -2.972 -12.678 1.00 97.81 90 ALA A C 1
ATOM 730 O O . ALA A 1 90 ? 8.782 -2.974 -11.536 1.00 97.81 90 ALA A O 1
ATOM 731 N N . GLY A 1 91 ? 10.419 -3.522 -12.960 1.00 96.88 91 GLY A N 1
ATOM 732 C CA . GLY A 1 91 ? 11.244 -4.137 -11.927 1.00 96.88 91 GLY A CA 1
ATOM 733 C C . GLY A 1 91 ? 12.535 -4.762 -12.426 1.00 96.88 91 GLY A C 1
ATOM 734 O O . GLY A 1 91 ? 12.847 -4.732 -13.612 1.00 96.88 91 GLY A O 1
ATOM 735 N N . ASN A 1 92 ? 13.319 -5.279 -11.480 1.00 96.94 92 ASN A N 1
ATOM 736 C CA . ASN A 1 92 ? 14.660 -5.833 -11.712 1.00 96.94 92 ASN A CA 1
ATOM 737 C C . ASN A 1 92 ? 15.549 -4.995 -12.677 1.00 96.94 92 ASN A C 1
ATOM 739 O O . ASN A 1 92 ? 15.968 -5.501 -13.726 1.00 96.94 92 ASN A O 1
ATOM 743 N N . PRO A 1 93 ? 15.813 -3.700 -12.393 1.00 96.19 93 PRO A N 1
ATOM 744 C CA . PRO A 1 93 ? 16.630 -2.858 -13.267 1.00 96.19 93 PRO A CA 1
ATOM 745 C C . PRO A 1 93 ? 18.071 -3.364 -13.463 1.00 96.19 93 PRO A C 1
ATOM 747 O O . PRO A 1 93 ? 18.739 -3.854 -12.549 1.00 96.19 93 PRO A O 1
ATOM 750 N N . LYS A 1 94 ? 18.612 -3.175 -14.670 1.00 94.50 94 LYS A N 1
ATOM 751 C CA . LYS A 1 94 ? 20.009 -3.487 -15.016 1.00 94.50 94 LYS A CA 1
ATOM 752 C C . LYS A 1 94 ? 20.722 -2.203 -15.466 1.00 94.50 94 LYS A C 1
ATOM 754 O O . LYS A 1 94 ? 20.407 -1.706 -16.544 1.00 94.50 94 LYS A O 1
ATOM 759 N N . PRO A 1 95 ? 21.686 -1.669 -14.682 1.00 91.44 95 PRO A N 1
ATOM 760 C CA . PRO A 1 95 ? 22.170 -2.158 -13.380 1.00 91.44 95 PRO A CA 1
ATOM 761 C C . PRO A 1 95 ? 21.214 -1.838 -12.206 1.00 91.44 95 PRO A C 1
ATOM 763 O O . PRO A 1 95 ? 20.555 -0.804 -12.220 1.00 91.44 95 PRO A O 1
ATOM 766 N N . MET A 1 96 ? 21.211 -2.658 -11.138 1.00 89.50 96 MET A N 1
ATOM 767 C CA . MET A 1 96 ? 20.365 -2.428 -9.937 1.00 89.50 96 MET A CA 1
ATOM 768 C C . MET A 1 96 ? 20.768 -1.190 -9.118 1.00 89.50 96 MET A C 1
ATOM 770 O O . MET A 1 96 ? 19.981 -0.686 -8.320 1.00 89.50 96 MET A O 1
ATOM 774 N N . GLY A 1 97 ? 22.007 -0.714 -9.272 1.00 85.00 97 GLY A N 1
ATOM 775 C CA . GLY A 1 97 ? 22.584 0.324 -8.418 1.00 85.00 97 GLY A CA 1
ATOM 776 C C . GLY A 1 97 ? 22.996 -0.183 -7.026 1.00 85.00 97 GLY A C 1
ATOM 777 O O . GLY A 1 97 ? 22.645 -1.280 -6.592 1.00 85.00 97 GLY A O 1
ATOM 778 N N . GLY A 1 98 ? 23.819 0.604 -6.324 1.00 83.44 98 GLY A N 1
ATOM 779 C CA . GLY A 1 98 ? 24.173 0.359 -4.916 1.00 83.44 98 GLY A CA 1
ATOM 780 C C . GLY A 1 98 ? 24.864 -0.978 -4.607 1.00 83.44 98 GLY A C 1
ATOM 781 O O . GLY A 1 98 ? 24.750 -1.452 -3.481 1.00 83.44 98 GLY A O 1
ATOM 782 N N . ARG A 1 99 ? 25.539 -1.605 -5.587 1.00 85.62 99 ARG A N 1
ATOM 783 C CA . ARG A 1 99 ? 26.141 -2.957 -5.486 1.00 85.62 99 ARG A CA 1
ATOM 784 C C . ARG A 1 99 ? 25.153 -4.050 -5.040 1.00 85.62 99 ARG A C 1
ATOM 786 O O . ARG A 1 99 ? 25.567 -5.071 -4.497 1.00 85.62 99 ARG A O 1
ATOM 793 N N . LYS A 1 100 ? 23.852 -3.843 -5.251 1.00 90.62 100 LYS A N 1
ATOM 794 C CA . LYS A 1 100 ? 22.827 -4.824 -4.892 1.00 90.62 100 LYS A CA 1
ATOM 795 C C . LYS A 1 100 ? 22.741 -5.928 -5.956 1.00 90.62 100 LYS A C 1
ATOM 797 O O . LYS A 1 100 ? 22.915 -5.630 -7.142 1.00 90.62 100 LYS A O 1
ATOM 802 N N . PRO A 1 101 ? 22.471 -7.185 -5.562 1.00 94.25 101 PRO A N 1
ATOM 803 C CA . PRO A 1 101 ? 22.304 -8.278 -6.513 1.00 94.25 101 PRO A CA 1
ATOM 804 C C . PRO A 1 101 ? 21.040 -8.081 -7.357 1.00 94.25 101 PRO A C 1
ATOM 806 O O . PRO A 1 101 ? 20.084 -7.439 -6.918 1.00 94.25 101 PRO A O 1
ATOM 809 N N . GLN A 1 102 ? 21.036 -8.656 -8.559 1.00 95.94 102 GLN A N 1
ATOM 810 C CA . GLN A 1 102 ? 19.833 -8.773 -9.388 1.00 95.94 102 GLN A CA 1
ATOM 811 C C . GLN A 1 102 ? 18.785 -9.641 -8.674 1.00 95.94 102 GLN A C 1
ATOM 813 O O . GLN A 1 102 ? 19.141 -10.586 -7.970 1.00 95.94 102 GLN A O 1
ATOM 818 N N . LEU A 1 103 ? 17.505 -9.326 -8.866 1.00 95.81 103 LEU A N 1
ATOM 819 C CA . LEU A 1 103 ? 16.374 -10.046 -8.282 1.00 95.81 103 LEU A CA 1
ATOM 820 C C . LEU A 1 103 ? 15.574 -10.715 -9.400 1.00 95.81 103 LEU A C 1
ATOM 822 O O . LEU A 1 103 ? 14.627 -10.132 -9.919 1.00 95.81 103 LEU A O 1
ATOM 826 N N . GLN A 1 104 ? 15.951 -11.939 -9.777 1.00 95.62 104 GLN A N 1
ATOM 827 C CA . GLN A 1 104 ? 15.267 -12.678 -10.851 1.00 95.62 104 GLN A CA 1
ATOM 828 C C . GLN A 1 104 ? 13.763 -12.828 -10.579 1.00 95.62 104 GLN A C 1
ATOM 830 O O . GLN A 1 104 ? 12.966 -12.508 -11.453 1.00 95.62 104 GLN A O 1
ATOM 835 N N . GLY A 1 105 ? 13.378 -13.136 -9.336 1.00 97.19 105 GLY A N 1
ATOM 836 C CA . GLY A 1 105 ? 11.965 -13.202 -8.943 1.00 97.19 105 GLY A CA 1
ATOM 837 C C . GLY A 1 105 ? 11.192 -11.887 -9.123 1.00 97.19 105 GLY A C 1
ATOM 838 O O . GLY A 1 105 ? 10.001 -11.914 -9.398 1.00 97.19 105 GLY A O 1
ATOM 839 N N . ALA A 1 106 ? 11.853 -10.725 -9.047 1.00 96.81 106 ALA A N 1
ATOM 840 C CA . ALA A 1 106 ? 11.197 -9.444 -9.322 1.00 96.81 106 ALA A CA 1
ATOM 841 C C . ALA A 1 106 ? 10.959 -9.222 -10.827 1.00 96.81 106 ALA A C 1
ATOM 843 O O . ALA A 1 106 ? 10.017 -8.534 -11.213 1.00 96.81 106 ALA A O 1
ATOM 844 N N . GLU A 1 107 ? 11.812 -9.787 -11.688 1.00 97.38 107 GLU A N 1
ATOM 845 C CA . GLU A 1 107 ? 11.584 -9.798 -13.136 1.00 97.38 107 GLU A CA 1
ATOM 846 C C . GLU A 1 107 ? 10.421 -10.728 -13.497 1.00 97.38 107 GLU A C 1
ATOM 848 O O . GLU A 1 107 ? 9.581 -10.359 -14.316 1.00 97.38 107 GLU A O 1
ATOM 853 N N . GLU A 1 108 ? 10.358 -11.898 -12.859 1.00 98.00 108 GLU A N 1
ATOM 854 C CA . GLU A 1 108 ? 9.263 -12.863 -12.997 1.00 98.00 108 GLU A CA 1
ATOM 855 C C . GLU A 1 108 ? 7.924 -12.238 -12.577 1.00 98.00 108 GLU A C 1
ATOM 857 O O . GLU A 1 108 ? 7.011 -12.172 -13.398 1.00 98.00 108 GLU A O 1
ATOM 862 N N . GLU A 1 109 ? 7.845 -11.650 -11.375 1.00 97.69 109 GLU A N 1
ATOM 863 C CA . GLU A 1 109 ? 6.641 -10.969 -10.870 1.00 97.69 109 GLU A CA 1
ATOM 864 C C . GLU A 1 109 ? 6.145 -9.881 -11.837 1.00 97.69 109 GLU A C 1
ATOM 866 O O . GLU A 1 109 ? 4.957 -9.801 -12.156 1.00 97.69 109 GLU A O 1
ATOM 871 N N . VAL A 1 110 ? 7.055 -9.053 -12.360 1.00 98.19 110 VAL A N 1
ATOM 872 C CA . VAL A 1 110 ? 6.699 -7.985 -13.306 1.00 98.19 110 VAL A CA 1
ATOM 873 C C . VAL A 1 110 ? 6.156 -8.546 -14.609 1.00 98.19 110 VAL A C 1
ATOM 875 O O . VAL A 1 110 ? 5.168 -8.021 -15.118 1.00 98.19 110 VAL A O 1
ATOM 878 N N . ARG A 1 111 ? 6.773 -9.596 -15.159 1.00 98.38 111 ARG A N 1
ATOM 879 C CA . ARG A 1 111 ? 6.305 -10.222 -16.402 1.00 98.38 111 ARG A CA 1
ATOM 880 C C . ARG A 1 111 ? 4.935 -10.871 -16.217 1.00 98.38 111 ARG A C 1
ATOM 882 O O . ARG A 1 111 ? 4.072 -10.692 -17.073 1.00 98.38 111 ARG A O 1
ATOM 889 N N . GLU A 1 112 ? 4.717 -11.565 -15.104 1.00 98.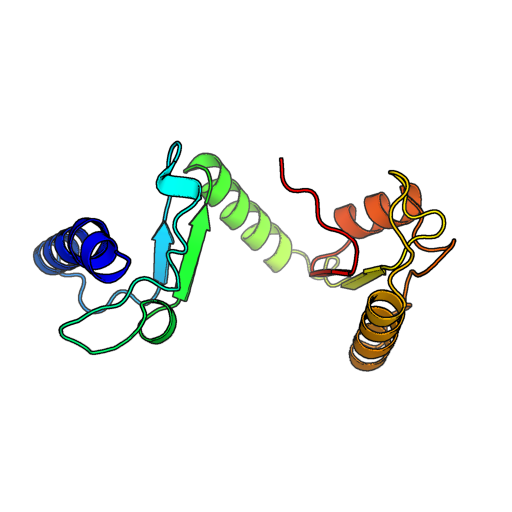31 112 GLU A N 1
ATOM 890 C CA . GLU A 1 112 ? 3.437 -12.205 -14.788 1.00 98.31 112 GLU A CA 1
ATOM 891 C C . GLU A 1 112 ? 2.315 -11.179 -14.611 1.00 98.31 112 GLU A C 1
ATOM 893 O O . GLU A 1 112 ? 1.268 -11.277 -15.254 1.00 98.31 112 GLU A O 1
ATOM 898 N N . VAL A 1 113 ? 2.540 -10.143 -13.797 1.00 97.81 113 VAL A N 1
ATOM 899 C CA . VAL A 1 113 ? 1.527 -9.105 -13.571 1.00 97.81 113 VAL A CA 1
ATOM 900 C C . VAL A 1 113 ? 1.261 -8.302 -14.845 1.00 97.81 113 VAL A C 1
ATOM 902 O O . VAL A 1 113 ? 0.109 -7.985 -15.141 1.00 97.81 113 VAL A O 1
ATOM 905 N N . ALA A 1 114 ? 2.294 -8.004 -15.635 1.00 97.50 114 ALA A N 1
ATOM 906 C CA . ALA A 1 114 ? 2.133 -7.330 -16.920 1.00 97.50 114 ALA A CA 1
ATOM 907 C C . ALA A 1 114 ? 1.274 -8.151 -17.897 1.00 97.50 114 ALA A C 1
ATOM 909 O O . ALA A 1 114 ? 0.370 -7.594 -18.523 1.00 97.50 114 ALA A O 1
ATOM 910 N N . ALA A 1 115 ? 1.478 -9.473 -17.955 1.00 98.00 115 ALA A N 1
ATOM 911 C CA . ALA A 1 115 ? 0.662 -10.376 -18.764 1.00 98.00 115 ALA A CA 1
ATOM 912 C C . ALA A 1 115 ? -0.807 -10.403 -18.307 1.00 98.00 115 ALA A C 1
ATOM 914 O O . ALA A 1 115 ? -1.707 -10.308 -19.141 1.00 98.00 115 ALA A O 1
ATOM 915 N N . ILE A 1 116 ? -1.061 -10.457 -16.993 1.00 97.44 116 ILE A N 1
ATOM 916 C CA . ILE A 1 116 ? -2.422 -10.408 -16.424 1.00 97.44 116 ILE A CA 1
ATOM 917 C C . ILE A 1 116 ? -3.124 -9.088 -16.772 1.00 97.44 116 ILE A C 1
ATOM 919 O O . ILE A 1 116 ? -4.322 -9.069 -17.055 1.00 97.44 116 ILE A O 1
ATOM 923 N N . LEU A 1 117 ? -2.388 -7.976 -16.742 1.00 95.12 117 LEU A N 1
ATOM 924 C CA . LEU A 1 117 ? -2.933 -6.633 -16.950 1.00 95.12 117 LEU A CA 1
ATOM 925 C C . LEU A 1 117 ? -2.932 -6.187 -18.421 1.00 95.12 117 LEU A C 1
ATOM 927 O O . LEU A 1 117 ? -3.464 -5.116 -18.718 1.00 95.12 117 LEU A O 1
ATOM 931 N N . GLY A 1 118 ? -2.357 -6.981 -19.331 1.00 95.62 118 GLY A N 1
ATOM 932 C CA . GLY A 1 118 ? -2.260 -6.660 -20.757 1.00 95.62 118 GLY A CA 1
ATOM 933 C C . GLY A 1 118 ? -1.425 -5.408 -21.039 1.00 95.62 118 GLY A C 1
ATOM 934 O O . GLY A 1 118 ? -1.796 -4.600 -21.891 1.00 95.62 118 GLY A O 1
ATOM 935 N N . VAL A 1 119 ? -0.335 -5.211 -20.293 1.00 95.69 119 VAL A N 1
ATOM 936 C CA . VAL A 1 119 ? 0.585 -4.073 -20.454 1.00 95.69 119 VAL A CA 1
ATOM 937 C C . VAL A 1 119 ? 2.008 -4.549 -20.701 1.00 95.69 119 VAL A C 1
ATOM 939 O O . VAL A 1 119 ? 2.358 -5.679 -20.383 1.00 95.69 119 VAL A O 1
ATOM 942 N N . GLU A 1 120 ? 2.844 -3.673 -21.247 1.00 96.06 120 GLU A N 1
ATOM 943 C CA . GLU A 1 120 ? 4.254 -3.983 -21.481 1.00 96.06 120 GLU A CA 1
ATOM 944 C C . GLU A 1 120 ? 5.055 -3.966 -20.162 1.00 96.06 120 GLU A C 1
ATOM 946 O O . GLU A 1 120 ? 4.997 -2.970 -19.426 1.00 96.06 120 GLU A O 1
ATOM 951 N N . PRO A 1 121 ? 5.811 -5.034 -19.839 1.00 97.69 121 PRO A N 1
ATOM 952 C CA . PRO A 1 121 ? 6.689 -5.059 -18.675 1.00 97.69 121 PRO A CA 1
ATOM 953 C C . PRO A 1 121 ? 7.979 -4.269 -18.931 1.00 97.69 121 PRO A C 1
ATOM 955 O O . PRO A 1 121 ? 8.694 -4.521 -19.898 1.00 97.69 121 PRO A O 1
ATOM 958 N N . HIS A 1 122 ? 8.352 -3.381 -18.009 1.00 97.94 122 HIS A N 1
ATOM 959 C CA . HIS A 1 122 ? 9.646 -2.694 -18.043 1.00 97.94 122 HIS A CA 1
ATOM 960 C C . HIS A 1 122 ? 10.651 -3.387 -17.117 1.00 97.94 122 HIS A C 1
ATOM 962 O O . HIS A 1 122 ? 10.626 -3.190 -15.902 1.00 97.94 122 HIS A O 1
ATOM 968 N N . VAL A 1 123 ? 11.562 -4.185 -17.674 1.00 97.88 123 VAL A N 1
ATOM 969 C CA . VAL A 1 123 ? 12.546 -4.959 -16.896 1.00 97.88 123 VAL A CA 1
ATOM 970 C C . VAL A 1 123 ? 13.968 -4.790 -17.413 1.00 97.88 123 VAL A C 1
ATOM 972 O O . VAL A 1 123 ? 14.184 -4.352 -18.541 1.00 97.88 123 VAL A O 1
ATOM 975 N N . GLY A 1 124 ? 14.969 -5.120 -16.594 1.00 96.00 124 GLY A N 1
ATOM 976 C CA . GLY A 1 124 ? 16.367 -5.059 -17.012 1.00 96.00 124 GLY A CA 1
ATOM 977 C C . GLY A 1 124 ? 16.780 -3.655 -17.463 1.00 96.00 124 GLY A C 1
ATOM 978 O O . GLY A 1 124 ? 16.633 -2.692 -16.709 1.00 96.00 124 GLY A O 1
ATOM 979 N N . THR A 1 125 ? 17.320 -3.535 -18.677 1.00 95.81 125 THR A N 1
ATOM 980 C CA . THR A 1 125 ? 17.757 -2.249 -19.252 1.00 95.81 125 THR A CA 1
ATOM 981 C C . THR A 1 125 ? 16.593 -1.312 -19.576 1.00 95.81 125 THR A C 1
ATOM 983 O O . THR A 1 125 ? 16.777 -0.095 -19.574 1.00 95.81 125 THR A O 1
ATOM 986 N N . ASP A 1 126 ? 15.391 -1.855 -19.781 1.00 95.44 126 ASP A N 1
ATOM 987 C CA . ASP A 1 126 ? 14.189 -1.079 -20.109 1.00 95.44 126 ASP A CA 1
ATOM 988 C C . ASP A 1 126 ? 13.542 -0.459 -18.861 1.00 95.44 126 ASP A C 1
ATOM 990 O O . ASP A 1 126 ? 12.755 0.487 -18.952 1.00 95.44 126 ASP A O 1
ATOM 994 N N . CYS A 1 127 ? 13.928 -0.931 -17.669 1.00 95.62 127 CYS A N 1
ATOM 995 C CA . CYS A 1 127 ? 13.600 -0.323 -16.380 1.00 95.62 127 CYS A CA 1
ATOM 996 C C . CYS A 1 127 ? 14.560 0.842 -16.047 1.00 95.62 127 CYS A C 1
ATOM 998 O O . CYS A 1 127 ? 15.141 0.919 -14.960 1.00 95.62 127 CYS A O 1
ATOM 1000 N N . SER A 1 128 ? 14.755 1.761 -16.994 1.00 94.00 128 SER A N 1
ATOM 1001 C CA . SER A 1 128 ? 15.614 2.935 -16.808 1.00 94.00 128 SER A CA 1
ATOM 1002 C C . SER A 1 128 ? 14.983 3.970 -15.869 1.00 94.00 128 SER A C 1
ATOM 1004 O O . SER A 1 128 ? 13.764 4.021 -15.672 1.00 94.00 128 SER A O 1
ATOM 1006 N N . LYS A 1 129 ? 15.808 4.860 -15.302 1.00 93.38 129 LYS A N 1
ATOM 1007 C CA . LYS A 1 129 ? 15.335 5.971 -14.457 1.00 93.38 129 LYS A CA 1
ATOM 1008 C C . LYS A 1 129 ? 14.334 6.849 -15.209 1.00 93.38 129 LYS A C 1
ATOM 1010 O O . LYS A 1 129 ? 13.345 7.304 -14.633 1.00 93.38 129 LYS A O 1
ATOM 1015 N N . GLU A 1 130 ? 14.594 7.088 -16.487 1.00 95.19 130 GLU A N 1
ATOM 1016 C CA . GLU A 1 130 ? 13.766 7.889 -17.377 1.00 95.19 130 GLU A CA 1
ATOM 1017 C C . GLU A 1 130 ? 12.414 7.208 -17.607 1.00 95.19 130 GLU A C 1
ATOM 1019 O O . GLU A 1 130 ? 11.380 7.855 -17.425 1.00 95.19 130 GLU A O 1
ATOM 1024 N N . ALA A 1 131 ? 12.410 5.905 -17.916 1.00 94.81 131 ALA A N 1
ATOM 1025 C CA . ALA A 1 131 ? 11.187 5.122 -18.084 1.00 94.81 131 ALA A CA 1
ATOM 1026 C C . ALA A 1 131 ? 10.340 5.127 -16.804 1.00 94.81 131 ALA A C 1
ATOM 1028 O O . ALA A 1 131 ? 9.155 5.455 -16.853 1.00 94.81 131 ALA A O 1
ATOM 1029 N N . VAL A 1 132 ? 10.955 4.886 -15.640 1.00 95.12 132 VAL A N 1
ATOM 1030 C CA . VAL A 1 132 ? 10.260 4.883 -14.341 1.00 95.12 132 VAL A CA 1
ATOM 1031 C C . VAL A 1 132 ? 9.674 6.257 -14.007 1.00 95.12 132 VAL A C 1
ATOM 1033 O O . VAL A 1 132 ? 8.514 6.353 -13.610 1.00 95.12 132 VAL A O 1
ATOM 1036 N N . ARG A 1 133 ? 10.420 7.354 -14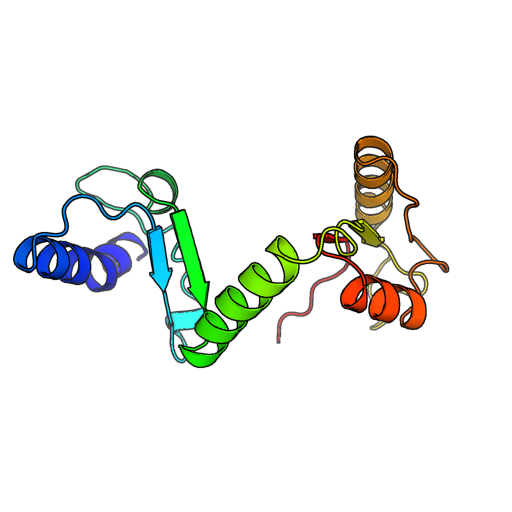.206 1.00 95.81 133 ARG A N 1
ATOM 1037 C CA . ARG A 1 133 ? 9.895 8.715 -13.967 1.00 95.81 133 ARG A CA 1
ATOM 1038 C C . ARG A 1 133 ? 8.712 9.045 -14.876 1.00 95.81 133 ARG A C 1
ATOM 1040 O O . ARG A 1 133 ? 7.746 9.673 -14.434 1.00 95.81 133 ARG A O 1
ATOM 1047 N N . GLN A 1 134 ? 8.773 8.638 -16.141 1.00 93.62 134 GLN A N 1
ATOM 1048 C CA . GLN A 1 134 ? 7.652 8.816 -17.060 1.00 93.62 134 GLN A CA 1
ATOM 1049 C C . GLN A 1 134 ? 6.452 7.945 -16.672 1.00 93.62 134 GLN A C 1
ATOM 1051 O O . GLN A 1 134 ? 5.331 8.452 -16.650 1.00 93.62 134 GLN A O 1
ATOM 1056 N N . GLY A 1 135 ? 6.681 6.685 -16.299 1.00 93.38 135 GLY A N 1
ATOM 1057 C CA . GLY A 1 135 ? 5.654 5.768 -15.809 1.00 93.38 135 GLY A CA 1
ATOM 1058 C C . GLY A 1 135 ? 4.918 6.319 -14.589 1.00 93.38 135 GLY A C 1
ATOM 1059 O O . GLY A 1 135 ? 3.692 6.428 -14.610 1.00 93.38 135 GLY A O 1
ATOM 1060 N N . LEU A 1 136 ? 5.658 6.779 -13.576 1.00 92.19 136 LEU A N 1
ATOM 1061 C CA . LEU A 1 136 ? 5.109 7.355 -12.340 1.00 92.19 136 LEU A CA 1
ATOM 1062 C C . LEU A 1 136 ? 4.263 8.615 -12.573 1.00 92.19 136 LEU A C 1
ATOM 1064 O O . LEU A 1 136 ? 3.293 8.849 -11.858 1.00 92.19 136 LEU A O 1
ATOM 1068 N N . SER A 1 137 ? 4.627 9.450 -13.549 1.00 89.31 137 SER A N 1
ATOM 1069 C CA . SER A 1 137 ? 3.916 10.711 -13.814 1.00 89.31 137 SER A CA 1
ATOM 1070 C C . SER A 1 137 ? 2.647 10.546 -14.654 1.00 89.31 137 SER A C 1
ATOM 1072 O O . SER A 1 137 ? 1.777 11.414 -14.604 1.00 89.31 137 SER A O 1
ATOM 1074 N N . LYS A 1 138 ? 2.536 9.456 -15.424 1.00 87.88 138 LYS A N 1
ATOM 1075 C CA . LYS A 1 138 ? 1.458 9.242 -16.406 1.00 87.88 138 LYS A CA 1
ATOM 1076 C C . LYS A 1 138 ? 0.476 8.130 -16.026 1.00 87.88 138 LYS A C 1
ATOM 1078 O O . LYS A 1 138 ? -0.533 7.977 -16.715 1.00 87.88 138 LYS A O 1
ATOM 1083 N N . SER A 1 139 ? 0.766 7.355 -14.984 1.00 89.62 139 SER A N 1
ATOM 1084 C CA . SER A 1 139 ? 0.001 6.154 -14.628 1.00 89.62 139 SER A CA 1
ATOM 1085 C C . SER A 1 139 ? -0.818 6.357 -13.362 1.00 89.62 139 SER A C 1
ATOM 1087 O O . SER A 1 139 ? -0.369 7.000 -12.414 1.00 89.62 139 SER A O 1
ATOM 1089 N N . ARG A 1 140 ? -2.021 5.780 -13.335 1.00 87.31 140 ARG A N 1
ATOM 1090 C CA . ARG A 1 140 ? -2.871 5.731 -12.134 1.00 87.31 140 ARG A CA 1
ATOM 1091 C C . ARG A 1 140 ? -2.468 4.597 -11.207 1.00 87.31 140 ARG A C 1
ATOM 1093 O O . ARG A 1 140 ? -2.617 4.730 -9.997 1.00 87.31 140 ARG A O 1
ATOM 1100 N N . ILE A 1 141 ? -1.994 3.492 -11.774 1.00 90.62 141 ILE A N 1
ATOM 1101 C CA . ILE A 1 141 ? -1.543 2.318 -11.030 1.00 90.62 141 ILE A CA 1
ATOM 1102 C C . ILE A 1 141 ? -0.105 2.043 -11.434 1.00 90.62 141 ILE A C 1
ATOM 1104 O O . ILE A 1 141 ? 0.231 2.060 -12.619 1.00 90.62 141 ILE A O 1
ATOM 1108 N N . VAL A 1 142 ? 0.735 1.816 -10.432 1.00 94.56 142 VAL A N 1
ATOM 1109 C CA . VAL A 1 142 ? 2.148 1.526 -10.616 1.00 94.56 142 VAL A CA 1
ATOM 1110 C C . VAL A 1 142 ? 2.509 0.314 -9.771 1.00 94.56 142 VAL A C 1
ATOM 1112 O O . VAL A 1 142 ? 2.279 0.327 -8.564 1.00 94.56 142 VAL A O 1
ATOM 1115 N N . LEU A 1 143 ? 3.098 -0.696 -10.407 1.00 96.44 143 LEU A N 1
ATOM 1116 C CA . LEU A 1 143 ? 3.796 -1.784 -9.733 1.00 96.44 143 LEU A CA 1
ATOM 1117 C C . LEU A 1 143 ? 5.299 -1.589 -9.934 1.00 96.44 143 LEU A C 1
ATOM 1119 O O . LEU A 1 143 ? 5.761 -1.427 -11.064 1.00 96.44 143 LEU A O 1
ATOM 1123 N N . LEU A 1 144 ? 6.050 -1.600 -8.832 1.00 95.94 144 LEU A N 1
ATOM 1124 C CA . LEU A 1 144 ? 7.511 -1.560 -8.833 1.00 95.94 144 LEU A CA 1
ATOM 1125 C C . LEU A 1 144 ? 8.062 -2.717 -7.999 1.00 95.94 144 LEU A C 1
ATOM 1127 O O . LEU A 1 144 ? 7.978 -2.671 -6.773 1.00 95.94 144 LEU A O 1
ATOM 1131 N N . ALA A 1 145 ? 8.664 -3.709 -8.657 1.00 96.19 145 ALA A N 1
ATOM 1132 C CA . ALA A 1 145 ? 9.313 -4.844 -8.001 1.00 96.19 145 ALA A CA 1
ATOM 1133 C C . ALA A 1 145 ? 10.842 -4.677 -8.047 1.00 96.19 145 ALA A C 1
ATOM 1135 O O . ALA A 1 145 ? 11.497 -4.867 -9.074 1.00 96.19 145 ALA A O 1
ATOM 1136 N N . THR A 1 146 ? 11.443 -4.241 -6.941 1.00 94.75 146 THR A N 1
ATOM 1137 C CA . THR A 1 146 ? 12.892 -3.995 -6.845 1.00 94.75 146 THR A CA 1
ATOM 1138 C C . THR A 1 146 ? 13.344 -3.967 -5.383 1.00 94.75 146 THR A C 1
ATOM 1140 O O . THR A 1 146 ? 12.534 -4.106 -4.468 1.00 94.75 146 THR A O 1
ATOM 1143 N N . HIS A 1 147 ? 14.641 -3.762 -5.140 1.00 93.25 147 HIS A N 1
ATOM 1144 C CA . HIS A 1 147 ? 15.150 -3.523 -3.791 1.00 93.25 147 HIS A CA 1
ATOM 1145 C C . HIS A 1 147 ? 14.523 -2.267 -3.186 1.00 93.25 147 HIS A C 1
ATOM 1147 O O . HIS A 1 147 ? 14.601 -1.181 -3.760 1.00 93.25 147 HIS A O 1
ATOM 1153 N N . GLY A 1 148 ? 13.981 -2.403 -1.978 1.00 87.50 148 GLY A N 1
ATOM 1154 C CA . GLY A 1 148 ? 13.594 -1.259 -1.164 1.00 87.50 148 GLY A CA 1
ATOM 1155 C C . GLY A 1 148 ? 14.808 -0.470 -0.662 1.00 87.50 148 GLY A C 1
ATOM 1156 O O . GLY A 1 148 ? 15.928 -0.984 -0.560 1.00 87.50 148 GLY A O 1
ATOM 1157 N N . MET A 1 149 ? 14.565 0.787 -0.301 1.00 80.06 149 MET A N 1
ATOM 1158 C CA . MET A 1 149 ? 15.464 1.551 0.559 1.00 80.06 149 MET A CA 1
ATOM 1159 C C . MET A 1 149 ? 14.792 1.708 1.918 1.00 80.06 149 MET A C 1
ATOM 1161 O O . MET A 1 149 ? 13.713 2.289 2.005 1.00 80.06 149 MET A O 1
ATOM 1165 N N . ALA A 1 150 ? 15.430 1.187 2.962 1.00 62.47 150 ALA A N 1
ATOM 1166 C CA . ALA A 1 150 ? 15.159 1.625 4.321 1.00 62.47 150 ALA A CA 1
ATOM 1167 C C . ALA A 1 150 ? 16.071 2.832 4.576 1.00 62.47 150 ALA A C 1
ATOM 1169 O O . ALA A 1 150 ? 17.288 2.713 4.410 1.00 62.47 150 ALA A O 1
ATOM 1170 N N . LEU A 1 151 ? 15.472 3.989 4.861 1.00 52.28 151 LEU A N 1
ATOM 1171 C CA . LEU A 1 151 ? 16.176 5.166 5.376 1.00 52.28 151 LEU A CA 1
ATOM 1172 C C . LEU A 1 151 ? 16.299 5.057 6.895 1.00 52.28 151 LEU A C 1
ATOM 1174 O O . LEU A 1 151 ? 15.332 4.552 7.510 1.00 52.28 151 LEU A O 1
#

Foldseek 3Di:
DLQVCCVVPVVVVQVVCVVVVNDQDQEEEAQDDDPCVVDPQQQRAHPVVRDGPVVRHHYHYDPDPVRVVVVVVVVVVCVVDVQQADEAFEEQEVVQPPPDDGDVVLVVVRVVVCVVVVHDYQHYPSRDPVNVVVNVVRHPHYHYRGDDDDD

InterPro domains:
  IPR024983 CHAT domain [PF12770] (2-149)

Sequence (151 aa):
MLTTLHTLLVKPAKEFLKKIGVTNPRNWIFMPQGCLSLIPFHALYDEVEKKFLIEQAAVGVAPSFRALHNCFYRQWLCDKSPALRKIFVAGNPKPMGGRKPQLQGAEEEVREVAAILGVEPHVGTDCSKEAVRQGLSKSRIVLLATHGMAL

Organism: NCBI:txid41844

pLDDT: mean 91.83, std 7.46, range [52.28, 98.38]